Protein AF-A0A2E2W7J6-F1 (afdb_monomer)

Radius of gyration: 17.62 Å; Cα contacts (8 Å, |Δi|>4): 56; chains: 1; bounding box: 35×14×54 Å

pLDDT: mean 88.66, std 9.62, range [53.0, 96.81]

Solvent-accessible surface area (backbone atoms only — not comparable to full-atom values): 4272 Å² total; per-residue (Å²): 117,65,76,76,46,45,63,55,39,51,50,52,18,53,53,19,43,52,49,23,50,52,40,63,65,50,48,60,58,53,50,59,56,46,76,74,38,57,89,86,37,76,63,33,55,50,47,55,50,51,54,50,45,45,44,64,70,46,24,48,54,19,45,52,46,20,51,53,32,47,52,52,49,53,51,62,56,73,76,107

Structure (mmCIF, N/CA/C/O backbone):
data_AF-A0A2E2W7J6-F1
#
_entry.id   AF-A0A2E2W7J6-F1
#
loop_
_atom_site.group_PDB
_atom_site.id
_atom_site.type_symbol
_atom_site.label_atom_id
_atom_site.label_alt_id
_atom_site.label_comp_id
_atom_site.label_asym_id
_atom_site.label_entity_id
_atom_site.label_seq_id
_atom_site.pdbx_PDB_ins_code
_atom_site.Cartn_x
_a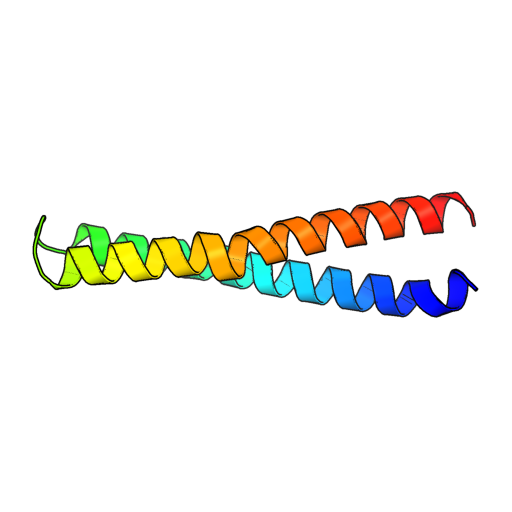tom_site.Cartn_y
_atom_site.Cartn_z
_atom_site.occupancy
_atom_site.B_iso_or_equiv
_atom_site.auth_seq_id
_atom_site.auth_comp_id
_atom_site.auth_asym_id
_atom_site.auth_atom_id
_atom_site.pdbx_PDB_model_num
ATOM 1 N N . MET A 1 1 ? 17.725 2.262 -25.641 1.00 53.00 1 MET A N 1
ATOM 2 C CA . MET A 1 1 ? 17.789 2.434 -24.171 1.00 53.00 1 MET A CA 1
ATOM 3 C C . MET A 1 1 ? 16.429 2.202 -23.497 1.00 53.00 1 MET A C 1
ATOM 5 O O . MET A 1 1 ? 16.379 1.406 -22.574 1.00 53.00 1 MET A O 1
ATOM 9 N N . ILE A 1 2 ? 15.320 2.776 -23.995 1.00 57.75 2 ILE A N 1
ATOM 10 C CA . ILE A 1 2 ? 13.961 2.606 -23.418 1.00 57.75 2 ILE A CA 1
ATOM 11 C C . ILE A 1 2 ? 13.400 1.174 -23.587 1.00 57.75 2 ILE A C 1
ATOM 13 O O . ILE A 1 2 ? 12.732 0.661 -22.696 1.00 57.75 2 ILE A O 1
ATOM 17 N N . LEU A 1 3 ? 13.748 0.470 -24.675 1.00 59.56 3 LEU A N 1
ATOM 18 C CA . LEU A 1 3 ? 13.324 -0.922 -24.920 1.00 59.56 3 LEU A CA 1
ATOM 19 C C . LEU A 1 3 ? 13.789 -1.908 -23.833 1.00 59.56 3 LEU A C 1
ATOM 21 O O . LEU A 1 3 ? 13.024 -2.786 -23.457 1.00 59.56 3 LEU A O 1
ATOM 25 N N . ALA A 1 4 ? 15.003 -1.731 -23.299 1.00 66.75 4 ALA A N 1
ATOM 26 C CA . ALA A 1 4 ? 15.542 -2.585 -22.236 1.00 66.75 4 ALA A CA 1
ATOM 27 C C . ALA A 1 4 ? 14.875 -2.322 -20.873 1.00 66.75 4 ALA A C 1
ATOM 29 O O . ALA A 1 4 ? 14.814 -3.211 -20.030 1.00 66.75 4 ALA A O 1
ATOM 30 N N . ALA A 1 5 ? 14.359 -1.108 -20.659 1.00 77.06 5 ALA A N 1
ATOM 31 C CA . ALA A 1 5 ? 13.652 -0.734 -19.437 1.00 77.06 5 ALA A CA 1
ATOM 32 C C . ALA A 1 5 ? 12.159 -1.097 -19.476 1.00 77.06 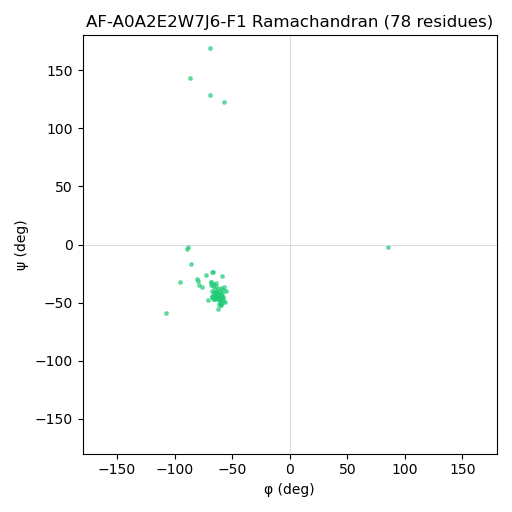5 ALA A C 1
ATOM 34 O O . ALA A 1 5 ? 11.521 -1.132 -18.430 1.00 77.06 5 ALA A O 1
ATOM 35 N N . TYR A 1 6 ? 11.596 -1.370 -20.656 1.00 83.31 6 TYR A N 1
ATOM 36 C CA . TYR A 1 6 ? 10.166 -1.624 -20.829 1.00 83.31 6 TYR A CA 1
ATOM 37 C C . TYR A 1 6 ? 9.681 -2.860 -20.054 1.00 83.31 6 TYR A C 1
ATOM 39 O O . TYR A 1 6 ? 8.673 -2.784 -19.353 1.00 83.31 6 TYR A O 1
ATOM 47 N N . ASP A 1 7 ? 10.415 -3.974 -20.110 1.00 86.31 7 ASP A N 1
ATOM 48 C CA . ASP A 1 7 ? 10.042 -5.187 -19.368 1.00 86.31 7 ASP A CA 1
ATOM 49 C C . ASP A 1 7 ? 10.179 -4.993 -17.852 1.00 86.31 7 ASP A C 1
ATOM 51 O O . ASP A 1 7 ? 9.337 -5.461 -17.083 1.00 86.31 7 ASP A O 1
ATOM 55 N N . TRP A 1 8 ? 11.176 -4.218 -17.416 1.00 88.94 8 TRP A N 1
ATOM 56 C CA . TRP A 1 8 ? 11.327 -3.818 -16.015 1.00 88.94 8 TRP A CA 1
ATOM 57 C C . TRP A 1 8 ? 10.189 -2.908 -15.543 1.00 88.94 8 TRP A C 1
ATOM 59 O O . TRP A 1 8 ? 9.628 -3.136 -14.474 1.00 88.94 8 TRP A O 1
ATOM 69 N N . LEU A 1 9 ? 9.799 -1.916 -16.347 1.00 89.88 9 LEU A N 1
ATOM 70 C CA . LEU A 1 9 ? 8.644 -1.050 -16.092 1.00 89.88 9 LEU A CA 1
ATOM 71 C C . LEU A 1 9 ? 7.354 -1.868 -15.993 1.00 89.88 9 LEU A C 1
ATOM 73 O O . LEU A 1 9 ? 6.563 -1.660 -15.074 1.00 89.88 9 LEU A O 1
ATOM 77 N N . ARG A 1 10 ? 7.167 -2.842 -16.893 1.00 89.50 10 ARG A N 1
ATOM 78 C CA . ARG A 1 10 ? 6.036 -3.776 -16.866 1.00 89.50 10 ARG A CA 1
ATOM 79 C C . ARG A 1 10 ? 6.027 -4.600 -15.580 1.00 89.50 10 ARG A C 1
ATOM 81 O O . ARG A 1 10 ? 4.985 -4.685 -14.933 1.00 89.50 10 ARG A O 1
ATOM 88 N N . ALA A 1 11 ? 7.166 -5.163 -15.183 1.00 93.69 11 ALA A N 1
ATOM 89 C CA . ALA A 1 11 ? 7.282 -5.937 -13.950 1.00 93.69 11 ALA A CA 1
ATOM 90 C C . ALA A 1 11 ? 6.976 -5.087 -12.703 1.00 93.69 11 ALA A C 1
ATOM 92 O O . ALA A 1 11 ? 6.181 -5.500 -11.859 1.00 93.69 11 ALA A O 1
ATOM 93 N N . LEU A 1 12 ? 7.541 -3.877 -12.610 1.00 93.94 12 LEU A N 1
ATOM 94 C CA . LEU A 1 12 ? 7.306 -2.955 -11.494 1.00 93.94 12 LEU A CA 1
ATOM 95 C C . LEU A 1 12 ? 5.855 -2.468 -11.430 1.00 93.94 12 LEU A C 1
ATOM 97 O O . LEU A 1 12 ? 5.295 -2.363 -10.336 1.00 93.94 12 LEU A O 1
ATOM 101 N N . HIS A 1 13 ? 5.224 -2.214 -12.579 1.00 93.88 13 HIS A N 1
ATOM 102 C CA . HIS A 1 13 ? 3.807 -1.871 -12.643 1.00 93.88 13 HIS A CA 1
ATOM 103 C C . HIS A 1 13 ? 2.943 -3.006 -12.087 1.00 93.88 13 HIS A C 1
ATOM 105 O O . HIS A 1 13 ? 2.152 -2.776 -11.176 1.00 93.88 13 HIS A O 1
ATOM 111 N N . ILE A 1 14 ? 3.143 -4.237 -12.572 1.00 9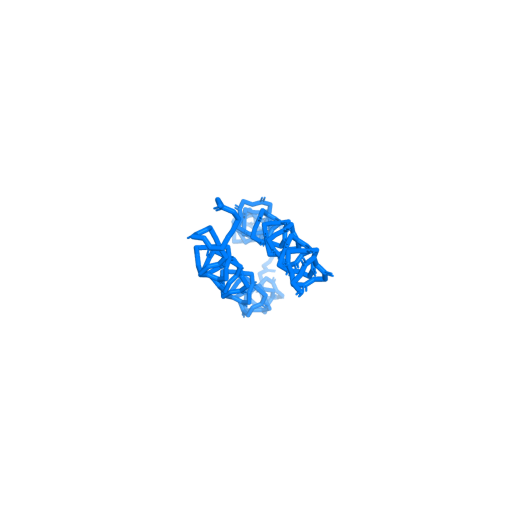5.19 14 ILE A N 1
ATOM 112 C CA . ILE A 1 14 ? 2.385 -5.411 -12.118 1.00 95.19 14 ILE A CA 1
ATOM 113 C C . ILE A 1 14 ? 2.583 -5.632 -10.614 1.00 95.19 14 ILE A C 1
ATOM 115 O O . ILE A 1 14 ? 1.605 -5.817 -9.892 1.00 95.19 14 ILE A O 1
ATOM 119 N N . LEU A 1 15 ? 3.822 -5.552 -10.118 1.00 96.12 15 LEU A N 1
ATOM 120 C CA . LEU A 1 15 ? 4.117 -5.686 -8.690 1.00 96.12 15 LEU A CA 1
ATOM 121 C C . LEU A 1 15 ? 3.380 -4.626 -7.856 1.00 96.12 15 LEU A C 1
ATOM 123 O O . LEU A 1 15 ? 2.778 -4.948 -6.831 1.00 96.12 15 LEU A O 1
ATOM 127 N N . SER A 1 16 ? 3.388 -3.374 -8.321 1.00 96.06 16 SER A N 1
ATOM 128 C CA . SER A 1 16 ? 2.706 -2.259 -7.653 1.00 96.06 16 SER A CA 1
ATOM 129 C C . SER A 1 16 ? 1.187 -2.450 -7.637 1.00 96.06 16 SER A C 1
ATOM 131 O O . SER A 1 16 ? 0.549 -2.217 -6.612 1.00 96.06 16 SER A O 1
ATOM 133 N N . VAL A 1 17 ? 0.605 -2.938 -8.738 1.00 96.44 17 VAL A N 1
ATOM 134 C CA . VAL A 1 17 ? -0.828 -3.253 -8.831 1.00 96.44 17 VAL A CA 1
ATOM 135 C C . VAL A 1 17 ? -1.204 -4.390 -7.881 1.00 96.44 17 VAL A C 1
ATOM 137 O O . VAL A 1 17 ? -2.186 -4.260 -7.156 1.00 96.44 17 VAL A O 1
ATOM 140 N N . ILE A 1 18 ? -0.418 -5.469 -7.814 1.00 96.19 18 ILE A N 1
ATOM 141 C CA . ILE A 1 18 ? -0.673 -6.586 -6.887 1.00 96.19 18 ILE A CA 1
ATOM 142 C C . ILE A 1 18 ? -0.620 -6.102 -5.433 1.00 96.19 18 ILE A C 1
ATOM 144 O O . ILE A 1 18 ? -1.518 -6.413 -4.650 1.00 96.19 18 ILE A O 1
ATOM 148 N N . ALA A 1 19 ? 0.388 -5.300 -5.074 1.00 94.25 19 ALA A N 1
ATOM 149 C CA . ALA A 1 19 ? 0.494 -4.714 -3.739 1.00 94.25 19 ALA A CA 1
ATOM 150 C C . ALA A 1 19 ? -0.706 -3.806 -3.413 1.00 94.25 19 ALA A C 1
ATOM 152 O O . ALA A 1 19 ? -1.240 -3.849 -2.301 1.00 94.25 19 ALA A O 1
ATOM 153 N N . TRP A 1 20 ? -1.175 -3.024 -4.389 1.00 95.81 20 TRP A N 1
ATOM 154 C CA . TRP A 1 20 ? -2.351 -2.176 -4.229 1.00 95.81 20 TRP A CA 1
ATOM 155 C C . TRP A 1 20 ? -3.635 -3.000 -4.047 1.00 95.81 20 TRP A C 1
ATOM 157 O O . TRP A 1 20 ? -4.405 -2.736 -3.119 1.00 95.81 20 TRP A O 1
ATOM 167 N N . MET A 1 21 ? -3.833 -4.047 -4.855 1.00 95.00 21 MET A N 1
ATOM 168 C CA . MET A 1 21 ? -4.974 -4.962 -4.736 1.00 95.00 21 MET A CA 1
ATOM 169 C C . MET A 1 21 ? -4.988 -5.701 -3.397 1.00 95.00 21 MET A C 1
ATOM 171 O O . MET A 1 21 ? -6.042 -5.811 -2.774 1.00 95.00 21 MET A O 1
ATOM 175 N N . ALA A 1 22 ? -3.832 -6.161 -2.913 1.00 93.69 22 ALA A N 1
ATOM 176 C CA . ALA A 1 22 ? -3.726 -6.791 -1.599 1.00 93.69 22 ALA A CA 1
ATOM 177 C C . ALA A 1 22 ? -4.179 -5.841 -0.476 1.00 93.69 22 ALA A C 1
ATOM 179 O O . ALA A 1 22 ? -4.924 -6.250 0.416 1.00 93.69 22 ALA A O 1
ATOM 180 N N . GLY A 1 23 ? -3.798 -4.559 -0.551 1.00 91.88 23 GLY A N 1
ATOM 181 C CA . GLY A 1 23 ? -4.263 -3.529 0.381 1.00 91.88 23 GLY A CA 1
ATOM 182 C C . GLY A 1 23 ? -5.782 -3.333 0.342 1.00 91.88 23 GLY A C 1
ATOM 183 O O . GLY A 1 23 ? -6.429 -3.342 1.391 1.00 91.88 23 GLY A O 1
ATOM 184 N N . LEU A 1 24 ? -6.358 -3.230 -0.860 1.00 92.12 24 LEU A N 1
ATOM 185 C CA . LEU A 1 24 ? -7.802 -3.060 -1.060 1.00 92.12 24 LEU A CA 1
ATOM 186 C C . LEU A 1 24 ? -8.623 -4.259 -0.572 1.00 92.12 24 LEU A C 1
ATOM 188 O O . LEU A 1 24 ? -9.734 -4.069 -0.092 1.00 92.12 24 LEU A O 1
ATOM 192 N N . LEU A 1 25 ? -8.093 -5.480 -0.669 1.00 92.62 25 LEU A N 1
ATOM 193 C CA . LEU A 1 25 ? -8.769 -6.690 -0.188 1.00 92.62 25 LEU A CA 1
ATOM 194 C C . LEU A 1 25 ? -8.631 -6.888 1.328 1.00 92.62 25 LEU A C 1
ATOM 196 O O . LEU A 1 25 ? -9.522 -7.455 1.959 1.00 92.62 25 LEU A O 1
ATOM 200 N N . TYR A 1 26 ? -7.536 -6.419 1.932 1.00 92.06 26 TYR A N 1
ATOM 201 C CA . TYR A 1 26 ? -7.304 -6.554 3.373 1.00 92.0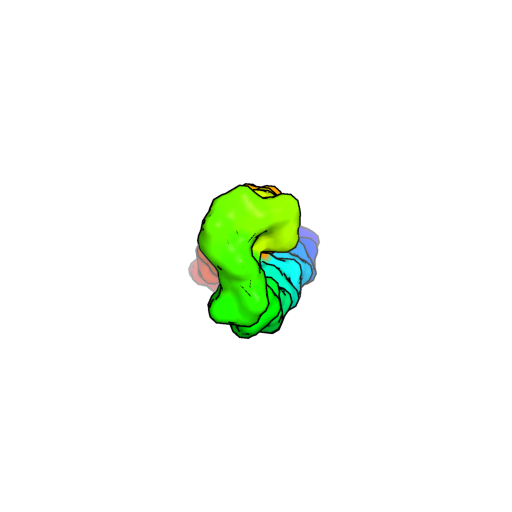6 26 TYR A CA 1
ATOM 202 C C . TYR A 1 26 ? -8.081 -5.516 4.201 1.00 92.06 26 TYR A C 1
ATOM 204 O O . TYR A 1 26 ? -8.519 -5.807 5.315 1.00 92.06 26 TYR A O 1
ATOM 212 N N . LEU A 1 27 ? -8.302 -4.318 3.652 1.00 90.88 27 LEU A N 1
ATOM 213 C CA . LEU A 1 27 ? -8.960 -3.211 4.349 1.00 90.88 27 LEU A CA 1
ATOM 214 C C . LEU A 1 27 ? -10.423 -3.506 4.779 1.00 90.88 27 LEU A C 1
ATOM 216 O O . LEU A 1 27 ? -10.730 -3.283 5.950 1.00 90.88 27 LEU A O 1
ATOM 220 N N . PRO A 1 28 ? -11.316 -4.070 3.933 1.00 90.62 28 PRO A N 1
ATOM 221 C CA . PRO A 1 28 ? -12.687 -4.410 4.327 1.00 90.62 28 PRO A CA 1
ATOM 222 C C . PRO A 1 28 ? -12.744 -5.365 5.517 1.00 90.62 28 PRO A C 1
ATOM 224 O O . PRO A 1 28 ? -13.596 -5.227 6.390 1.00 90.62 28 PRO A O 1
ATOM 227 N N . ARG A 1 29 ? -11.806 -6.316 5.581 1.00 90.81 29 ARG A N 1
ATOM 228 C CA . ARG A 1 29 ? -11.712 -7.266 6.690 1.00 90.81 29 ARG A CA 1
ATOM 229 C C . ARG A 1 29 ? -11.422 -6.554 8.012 1.00 90.81 29 ARG A C 1
ATOM 231 O O . ARG A 1 29 ? -12.033 -6.901 9.018 1.00 90.81 29 ARG A O 1
ATOM 238 N N . LEU A 1 30 ? -10.528 -5.562 8.015 1.00 90.69 30 LEU A N 1
ATOM 239 C CA . LEU A 1 30 ? -10.275 -4.740 9.204 1.00 90.69 30 LEU A CA 1
ATOM 240 C C . LEU A 1 30 ? -11.527 -3.969 9.628 1.00 90.69 30 LEU A C 1
ATOM 242 O O . LEU A 1 30 ? -11.863 -3.981 10.809 1.00 90.69 30 LEU A O 1
ATOM 246 N N . TYR A 1 31 ? -12.257 -3.388 8.672 1.00 91.06 31 TYR A N 1
ATOM 247 C CA . TYR A 1 31 ? -13.487 -2.651 8.966 1.00 91.06 31 TYR A CA 1
ATOM 248 C C . TYR A 1 31 ? -14.578 -3.523 9.589 1.00 91.06 31 TYR A C 1
ATOM 250 O O . TYR A 1 31 ? -15.239 -3.082 10.525 1.00 91.06 31 TYR A O 1
ATOM 258 N N . VAL A 1 32 ? -14.723 -4.778 9.153 1.00 92.50 32 VAL A N 1
ATOM 259 C CA . VAL A 1 32 ? -15.659 -5.723 9.789 1.00 92.50 32 VAL A CA 1
ATOM 260 C C . VAL A 1 32 ? -15.301 -5.954 11.261 1.00 92.50 32 VAL A C 1
ATOM 262 O O . VAL A 1 32 ? -16.189 -5.934 12.111 1.00 92.50 32 VAL A O 1
ATOM 265 N N . TYR A 1 33 ? -14.015 -6.122 11.590 1.00 90.38 33 TYR A N 1
ATOM 266 C CA . TYR A 1 33 ? -13.586 -6.261 12.988 1.00 90.38 33 TYR A CA 1
ATOM 267 C C . TYR A 1 33 ? -13.768 -4.967 13.792 1.00 90.38 33 TYR A C 1
ATOM 269 O O . TYR A 1 33 ? -14.078 -5.026 14.979 1.00 90.38 33 TYR A O 1
ATOM 277 N N . HIS A 1 34 ? -13.624 -3.807 13.152 1.00 90.25 34 HIS A N 1
ATOM 278 C CA . HIS A 1 34 ? -13.816 -2.505 13.786 1.00 90.25 34 HIS A CA 1
ATOM 279 C C . HIS A 1 34 ? -15.276 -2.262 14.166 1.00 90.25 34 HIS A C 1
ATOM 281 O O . HIS A 1 34 ? -15.542 -1.780 15.261 1.00 90.25 34 HIS A O 1
ATOM 287 N N . CYS A 1 35 ? -16.234 -2.654 13.320 1.00 89.56 35 CYS A N 1
ATOM 288 C CA . CYS A 1 35 ? -17.660 -2.542 13.641 1.00 89.56 35 CYS A CA 1
ATOM 289 C C . CYS A 1 35 ? -18.057 -3.307 14.914 1.00 89.56 35 CYS A C 1
ATOM 291 O O . CYS A 1 35 ? -19.026 -2.931 15.566 1.00 89.56 35 CYS A O 1
ATOM 293 N N . GLY A 1 36 ? -17.328 -4.373 15.261 1.00 86.25 36 GLY A N 1
ATOM 294 C CA . GLY A 1 36 ? -17.545 -5.146 16.485 1.00 86.25 36 GLY A CA 1
ATOM 295 C C . GLY A 1 36 ? -16.769 -4.646 17.709 1.00 86.25 36 GLY A C 1
ATOM 296 O O . GLY A 1 36 ? -16.925 -5.221 18.783 1.00 86.25 36 GLY A O 1
ATOM 297 N N . ALA A 1 37 ? -15.917 -3.626 17.570 1.00 88.94 37 ALA A N 1
ATOM 298 C CA . ALA A 1 37 ? -15.112 -3.098 18.667 1.00 88.94 37 ALA A CA 1
ATOM 299 C C . ALA A 1 37 ? -15.877 -2.032 19.468 1.00 88.94 37 ALA A C 1
ATOM 301 O O . ALA A 1 37 ? -16.604 -1.210 18.910 1.00 88.94 37 ALA A O 1
ATOM 302 N N . GLU A 1 38 ? -15.680 -2.015 20.787 1.00 88.00 38 GLU A N 1
ATOM 303 C CA . GLU A 1 38 ? -16.276 -0.995 21.649 1.00 88.00 38 GLU A CA 1
ATOM 304 C C . GLU A 1 38 ? -15.632 0.382 21.383 1.00 88.00 38 GLU A C 1
ATOM 306 O O . GLU A 1 38 ? -14.396 0.496 21.406 1.00 88.00 38 GLU A O 1
ATOM 311 N N . PRO A 1 39 ? -16.428 1.441 21.131 1.00 84.88 39 PRO A N 1
ATOM 312 C CA . PRO A 1 39 ? -15.899 2.765 20.824 1.00 84.88 39 PRO A CA 1
ATOM 313 C C . PRO A 1 39 ? -14.98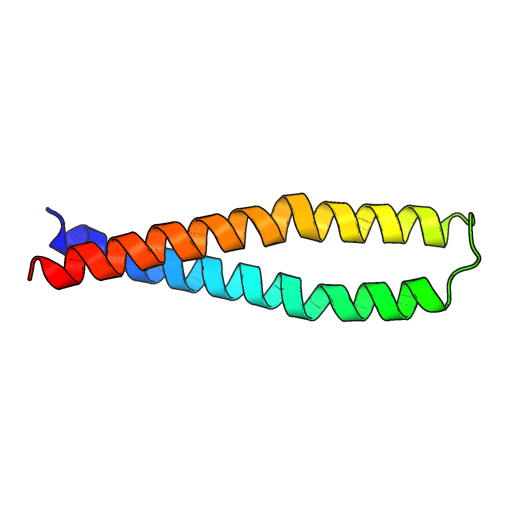3 3.289 21.936 1.00 84.88 39 PRO A C 1
ATOM 315 O O . PRO A 1 39 ? -15.394 3.427 23.085 1.00 84.88 39 PRO A O 1
ATOM 318 N N . GLY A 1 40 ? -13.736 3.623 21.595 1.00 84.62 40 GLY A N 1
ATOM 319 C CA . GLY A 1 40 ? -12.761 4.145 22.556 1.00 84.62 40 GLY A CA 1
ATOM 320 C C . GLY A 1 40 ? -11.987 3.085 23.347 1.00 84.62 40 GLY A C 1
ATOM 321 O O . GLY A 1 40 ? -11.074 3.460 24.088 1.00 84.62 40 GLY A O 1
ATOM 322 N N . GLY A 1 41 ? -12.282 1.796 23.149 1.00 89.75 41 GLY A N 1
ATOM 323 C CA . GLY A 1 41 ? -11.503 0.692 23.705 1.00 89.75 41 GLY A CA 1
ATOM 324 C C . GLY A 1 41 ? -10.104 0.545 23.084 1.00 89.75 41 GLY A C 1
ATOM 325 O O . GLY A 1 41 ? -9.767 1.139 22.056 1.00 89.75 41 GLY A O 1
ATOM 326 N N . GLU A 1 42 ? -9.273 -0.299 23.697 1.00 88.75 42 GLU A N 1
ATOM 327 C CA . GLU A 1 42 ? -7.916 -0.635 23.221 1.00 88.75 42 GLU A CA 1
ATOM 328 C C . GLU A 1 42 ? -7.922 -1.215 21.790 1.00 88.75 42 GLU A C 1
ATOM 330 O O . GLU A 1 42 ? -7.070 -0.880 20.957 1.00 88.75 42 GLU A O 1
ATOM 335 N N . LEU A 1 43 ? -8.925 -2.047 21.478 1.00 88.62 43 LEU A N 1
ATOM 336 C CA . LEU A 1 43 ? -9.087 -2.684 20.168 1.00 88.62 43 LEU A CA 1
ATOM 337 C C . LEU A 1 43 ? -9.425 -1.662 19.072 1.00 88.62 43 LEU A C 1
ATOM 339 O O . LEU A 1 43 ? -8.804 -1.684 18.013 1.00 88.62 43 LEU A O 1
ATOM 343 N N . ASP A 1 44 ? -10.338 -0.726 19.347 1.00 90.38 44 ASP A N 1
ATOM 344 C CA . ASP A 1 44 ? -10.723 0.365 18.438 1.00 90.38 44 ASP A CA 1
ATOM 345 C C . ASP A 1 44 ? -9.510 1.234 18.057 1.00 90.38 44 ASP A C 1
ATOM 347 O O . ASP A 1 44 ? -9.249 1.505 16.882 1.00 90.38 44 ASP A O 1
ATOM 351 N N . ARG A 1 45 ? -8.686 1.603 19.045 1.00 90.75 45 ARG A N 1
ATOM 352 C CA . ARG A 1 45 ? -7.454 2.376 18.810 1.00 90.75 45 ARG A CA 1
ATOM 353 C C . ARG A 1 45 ? -6.443 1.605 17.967 1.00 90.75 45 ARG A C 1
ATOM 355 O O . ARG A 1 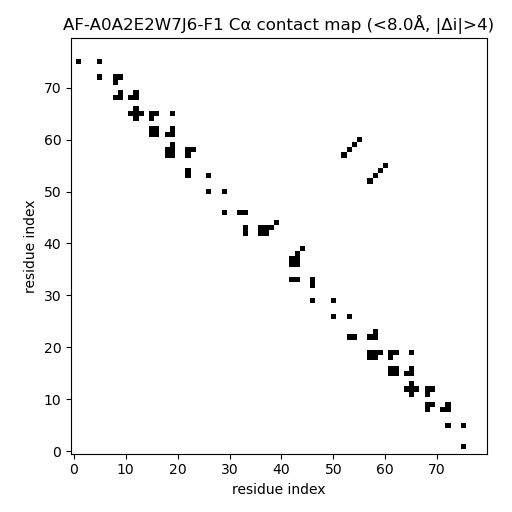45 ? -5.834 2.176 17.057 1.00 90.75 45 ARG A O 1
ATOM 362 N N . THR A 1 46 ? -6.279 0.316 18.252 1.00 91.38 46 THR A N 1
ATOM 363 C CA . THR A 1 46 ? -5.357 -0.557 17.518 1.00 91.38 46 THR A CA 1
ATOM 364 C C . THR A 1 46 ? -5.794 -0.736 16.066 1.00 91.38 46 THR A C 1
ATOM 366 O O . THR A 1 46 ? -4.974 -0.574 15.161 1.00 91.38 46 THR A O 1
ATOM 369 N N . LEU A 1 47 ? -7.081 -0.993 15.824 1.00 92.31 47 LEU A N 1
ATOM 370 C CA . LEU A 1 47 ? -7.634 -1.154 14.479 1.00 92.31 47 LEU A CA 1
ATOM 371 C C . LEU A 1 47 ? -7.522 0.140 13.666 1.00 92.31 47 LEU A C 1
ATOM 373 O O . LEU A 1 47 ? -6.989 0.112 12.558 1.00 92.31 47 LEU A O 1
ATOM 377 N N . LYS A 1 48 ? -7.858 1.300 14.250 1.00 91.12 48 LYS A N 1
ATOM 378 C CA . LYS A 1 48 ? -7.650 2.617 13.615 1.00 91.12 48 LYS A CA 1
ATOM 379 C C . LYS A 1 48 ? -6.198 2.848 13.202 1.00 91.12 48 LYS A C 1
ATOM 381 O O . LYS A 1 48 ? -5.928 3.424 12.144 1.00 91.12 48 LYS A O 1
ATOM 386 N N . LEU A 1 49 ? -5.244 2.429 14.034 1.00 93.56 49 LEU A N 1
ATOM 387 C CA . LEU A 1 49 ? -3.822 2.541 13.719 1.00 93.56 49 LEU A CA 1
ATOM 388 C C . LEU A 1 49 ? -3.431 1.614 12.562 1.00 93.56 49 LEU A C 1
ATOM 390 O O . LEU A 1 49 ? -2.717 2.048 11.656 1.00 93.56 49 LEU A O 1
ATOM 394 N N . GLN A 1 50 ? -3.894 0.363 12.580 1.00 92.56 50 GLN A N 1
ATOM 395 C CA . GLN A 1 50 ? -3.618 -0.612 11.526 1.00 92.56 50 GLN A CA 1
ATOM 396 C C . GLN A 1 50 ? -4.216 -0.183 10.180 1.00 92.56 50 GLN A C 1
ATOM 398 O O . GLN A 1 50 ? -3.498 -0.190 9.182 1.00 92.56 50 GLN A O 1
ATOM 403 N N . GLU A 1 51 ? -5.465 0.287 10.155 1.00 93.81 51 GLU A N 1
ATOM 404 C CA . GLU A 1 51 ? -6.125 0.827 8.958 1.00 93.81 51 GLU A CA 1
ATOM 405 C C . GLU A 1 51 ? -5.341 2.006 8.375 1.00 93.81 51 GLU A C 1
ATOM 407 O O . GLU A 1 51 ? -5.013 2.028 7.189 1.00 93.81 51 GLU A O 1
ATOM 412 N N . ARG A 1 52 ? -4.964 2.979 9.217 1.00 93.25 52 ARG A N 1
ATOM 413 C CA . ARG A 1 52 ? -4.201 4.158 8.777 1.00 93.25 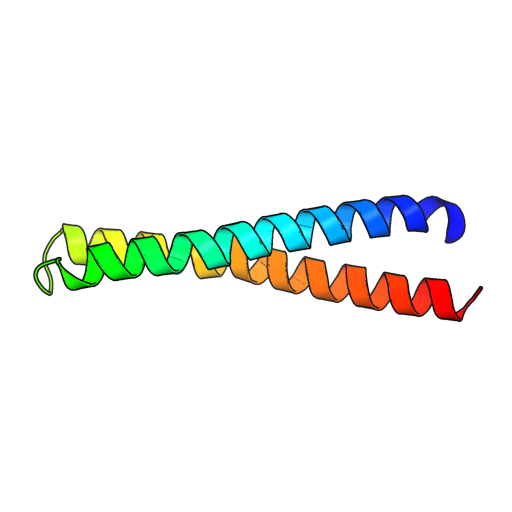52 ARG A CA 1
ATOM 414 C C . ARG A 1 52 ? -2.828 3.792 8.231 1.00 93.25 52 ARG A C 1
ATOM 416 O O . ARG A 1 52 ? -2.398 4.389 7.245 1.00 93.25 52 ARG A O 1
ATOM 423 N N . ARG A 1 53 ? -2.131 2.849 8.870 1.00 93.44 53 ARG A N 1
ATOM 424 C CA . ARG A 1 53 ? -0.819 2.374 8.413 1.00 93.44 53 ARG A CA 1
ATOM 425 C C . ARG A 1 53 ? -0.944 1.637 7.087 1.00 93.44 53 ARG A C 1
ATOM 427 O O . ARG A 1 53 ? -0.198 1.956 6.171 1.00 93.44 53 ARG A O 1
ATOM 434 N N . LEU A 1 54 ? -1.911 0.732 6.956 1.00 91.75 54 LEU A N 1
ATOM 435 C CA . LEU A 1 54 ? -2.177 0.023 5.707 1.00 91.75 54 LEU A CA 1
ATOM 436 C C . LEU A 1 54 ? -2.438 1.009 4.561 1.00 91.75 54 LEU A C 1
ATOM 438 O O . LEU A 1 54 ? -1.793 0.927 3.518 1.00 91.75 54 LEU A O 1
ATOM 442 N N . LEU A 1 55 ? -3.319 1.987 4.784 1.00 91.81 55 LEU A N 1
ATOM 443 C CA . LEU A 1 55 ? -3.654 3.004 3.790 1.00 91.81 55 LEU A CA 1
ATOM 444 C C . LEU A 1 55 ? -2.445 3.868 3.417 1.00 91.81 55 LEU A C 1
ATOM 446 O O . LEU A 1 55 ? -2.088 3.960 2.246 1.00 91.81 55 LEU A O 1
ATOM 450 N N . LYS A 1 56 ? -1.790 4.497 4.400 1.00 91.75 56 LYS A N 1
ATOM 451 C CA . LYS A 1 56 ? -0.729 5.478 4.125 1.00 91.75 56 LYS A CA 1
ATOM 452 C C . LYS A 1 56 ? 0.598 4.856 3.705 1.00 91.75 56 LYS A C 1
ATOM 454 O O . LYS A 1 56 ? 1.294 5.464 2.902 1.00 91.75 56 LYS A O 1
ATOM 459 N N . ILE A 1 57 ? 0.970 3.709 4.269 1.00 91.81 57 ILE A N 1
ATOM 460 C CA . ILE A 1 57 ? 2.311 3.126 4.100 1.00 91.81 57 ILE A CA 1
ATOM 461 C C . ILE A 1 57 ? 2.334 2.099 2.971 1.00 91.81 57 ILE A C 1
ATOM 463 O O . ILE A 1 57 ? 3.353 1.972 2.306 1.00 91.81 57 ILE A O 1
ATOM 467 N N . ILE A 1 58 ? 1.238 1.372 2.743 1.00 91.19 58 ILE A N 1
ATOM 468 C CA . ILE A 1 58 ? 1.205 0.300 1.740 1.00 91.19 58 ILE A CA 1
ATOM 469 C C . ILE A 1 58 ? 0.382 0.744 0.534 1.00 91.19 58 ILE A C 1
ATOM 471 O O . ILE A 1 58 ? 0.894 0.819 -0.579 1.00 91.19 58 ILE A O 1
ATOM 475 N N . MET A 1 59 ? -0.885 1.089 0.754 1.00 94.06 59 MET A N 1
ATOM 476 C CA . MET A 1 59 ? -1.848 1.263 -0.331 1.00 94.06 59 MET A CA 1
ATOM 477 C C . MET A 1 59 ? -1.587 2.519 -1.169 1.00 94.06 59 MET A C 1
ATOM 479 O O . MET A 1 59 ? -1.540 2.439 -2.393 1.00 94.06 59 MET A O 1
ATOM 483 N N . ASN A 1 60 ? -1.367 3.668 -0.527 1.00 93.81 60 ASN A N 1
ATOM 484 C CA . ASN A 1 60 ? -1.101 4.935 -1.211 1.00 93.81 60 ASN A CA 1
ATOM 485 C C . ASN A 1 60 ? 0.179 4.910 -2.067 1.00 93.81 60 ASN A C 1
ATOM 487 O O . ASN A 1 60 ? 0.095 5.268 -3.241 1.00 93.81 60 ASN A O 1
ATOM 491 N N . PRO A 1 61 ? 1.355 4.489 -1.558 1.00 94.62 61 PRO A N 1
ATOM 492 C CA . PRO A 1 61 ? 2.551 4.430 -2.394 1.00 94.62 61 PRO A CA 1
ATOM 493 C C . PRO A 1 61 ? 2.441 3.368 -3.492 1.00 94.62 61 PRO A C 1
ATOM 495 O O . PRO A 1 61 ? 2.887 3.630 -4.606 1.00 94.62 61 PRO A O 1
ATOM 498 N N . ALA A 1 62 ? 1.796 2.222 -3.234 1.00 95.19 62 ALA A N 1
ATOM 499 C CA . ALA A 1 62 ? 1.552 1.213 -4.267 1.00 95.19 62 ALA A CA 1
ATOM 500 C C . ALA A 1 62 ? 0.641 1.741 -5.388 1.00 95.19 62 ALA A C 1
ATOM 502 O O . ALA A 1 62 ? 0.935 1.536 -6.563 1.00 95.19 62 ALA A O 1
ATOM 503 N N . MET A 1 63 ? -0.417 2.482 -5.040 1.00 96.62 63 MET A N 1
ATOM 504 C CA . MET A 1 63 ? -1.285 3.165 -6.004 1.00 96.62 63 MET A CA 1
ATOM 505 C C . MET A 1 63 ? -0.489 4.163 -6.852 1.00 96.62 63 MET A C 1
ATOM 507 O O . MET A 1 63 ? -0.569 4.128 -8.078 1.00 96.62 63 MET A O 1
ATOM 511 N N . ILE A 1 64 ? 0.292 5.040 -6.212 1.00 96.81 64 ILE A N 1
ATOM 512 C CA . ILE A 1 64 ? 1.098 6.053 -6.906 1.00 96.81 64 ILE A CA 1
ATOM 513 C C . ILE A 1 64 ? 2.090 5.378 -7.861 1.00 96.81 64 ILE A C 1
ATOM 515 O O . ILE A 1 64 ? 2.168 5.751 -9.029 1.00 96.81 64 ILE A O 1
ATOM 519 N N . ALA A 1 65 ? 2.802 4.349 -7.396 1.00 95.62 65 ALA A N 1
ATOM 520 C CA . ALA A 1 65 ? 3.745 3.595 -8.213 1.00 95.62 65 ALA A CA 1
ATOM 521 C C . ALA A 1 65 ? 3.054 2.898 -9.398 1.00 95.62 65 ALA A C 1
ATOM 523 O O . ALA A 1 65 ? 3.533 2.990 -10.528 1.00 95.62 65 ALA A O 1
ATOM 524 N N . ALA A 1 66 ? 1.894 2.271 -9.173 1.00 95.88 66 ALA A N 1
ATOM 525 C CA . ALA A 1 66 ? 1.109 1.645 -10.233 1.00 95.88 66 ALA A CA 1
ATOM 526 C C . ALA A 1 66 ? 0.724 2.661 -11.320 1.00 95.88 66 ALA A C 1
ATOM 528 O O . ALA A 1 66 ? 0.947 2.398 -12.501 1.00 95.88 66 ALA A O 1
ATOM 529 N N . TRP A 1 67 ? 0.226 3.840 -10.942 1.00 95.75 67 TRP A N 1
ATOM 530 C CA . TRP A 1 67 ? -0.115 4.896 -11.898 1.00 95.75 67 TRP A CA 1
ATOM 531 C C . TRP A 1 67 ? 1.104 5.437 -12.644 1.00 95.75 67 TRP A C 1
ATOM 533 O O . TRP A 1 67 ? 1.062 5.532 -13.868 1.00 95.75 67 TRP A O 1
ATOM 543 N N . ILE A 1 68 ? 2.201 5.737 -11.944 1.00 95.50 68 ILE A N 1
ATOM 544 C CA . ILE A 1 68 ? 3.426 6.253 -12.572 1.00 95.50 68 ILE A CA 1
ATOM 545 C C . ILE A 1 68 ? 3.968 5.247 -13.590 1.00 95.50 68 ILE A C 1
ATOM 547 O O . ILE A 1 68 ? 4.175 5.600 -14.750 1.00 95.50 68 ILE A O 1
ATOM 551 N N . PHE A 1 69 ? 4.153 3.984 -13.198 1.00 93.38 69 PHE A N 1
ATOM 552 C CA . PHE A 1 69 ? 4.673 2.967 -14.112 1.00 93.38 69 PHE A CA 1
ATOM 553 C C . PHE A 1 69 ? 3.697 2.657 -15.252 1.00 93.38 69 PHE A C 1
ATOM 555 O O . PHE A 1 69 ? 4.137 2.424 -16.374 1.00 93.38 69 PHE A O 1
ATOM 562 N N . GLY A 1 70 ? 2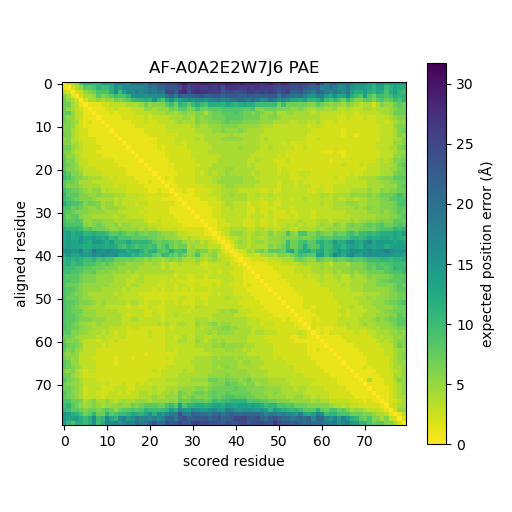.386 2.713 -15.002 1.00 92.25 70 GLY A N 1
ATOM 563 C CA . GLY A 1 70 ? 1.362 2.531 -16.031 1.00 92.25 70 GLY A CA 1
ATOM 564 C C . GLY A 1 70 ? 1.396 3.637 -17.087 1.00 92.25 70 GLY A C 1
ATOM 565 O O . GLY A 1 70 ? 1.418 3.350 -18.281 1.00 92.25 70 GLY A O 1
ATOM 566 N N . LEU A 1 71 ? 1.480 4.901 -16.663 1.00 92.62 71 LEU A N 1
ATOM 567 C CA . LEU A 1 71 ? 1.580 6.046 -17.574 1.00 92.62 71 LEU A CA 1
ATOM 568 C C . LEU A 1 71 ? 2.893 6.030 -18.368 1.00 92.62 71 LEU A C 1
ATOM 570 O O . LEU A 1 71 ? 2.880 6.272 -19.574 1.00 92.62 71 LEU A O 1
ATOM 574 N N . LEU A 1 72 ? 4.011 5.675 -17.728 1.00 89.62 72 LEU A N 1
ATOM 575 C CA . LEU A 1 72 ? 5.299 5.505 -18.410 1.00 89.62 72 LEU A CA 1
ATOM 576 C C . LEU A 1 72 ? 5.267 4.361 -19.438 1.00 89.62 72 LEU A C 1
ATOM 578 O O . LEU A 1 72 ? 5.867 4.472 -20.509 1.00 89.62 72 LEU A O 1
ATOM 582 N N . LEU A 1 73 ? 4.546 3.271 -19.159 1.00 88.88 73 LEU A N 1
ATOM 583 C CA . LEU A 1 73 ? 4.337 2.185 -20.122 1.00 88.88 73 LEU A CA 1
ATOM 584 C C . LEU A 1 73 ? 3.506 2.633 -21.324 1.00 88.88 73 LEU A C 1
ATOM 586 O O . LEU A 1 73 ? 3.852 2.283 -22.449 1.00 88.88 73 LEU A O 1
ATOM 590 N N . VAL A 1 74 ? 2.447 3.417 -21.108 1.00 88.94 74 VAL A N 1
ATOM 591 C CA . VAL A 1 74 ? 1.639 3.978 -22.203 1.00 88.94 74 VAL A CA 1
ATOM 592 C C . VAL A 1 74 ? 2.486 4.909 -23.069 1.00 88.94 74 VAL A C 1
ATOM 594 O O . VAL A 1 74 ? 2.488 4.757 -24.286 1.00 88.94 74 VAL A O 1
ATOM 597 N N . TRP A 1 75 ? 3.260 5.807 -22.453 1.00 86.12 75 TRP A N 1
ATOM 598 C CA . TRP A 1 75 ? 4.155 6.718 -23.170 1.00 86.12 75 TRP A CA 1
ATOM 599 C C . TRP A 1 75 ? 5.218 5.969 -23.985 1.00 86.12 75 TRP A C 1
ATOM 601 O O . TRP A 1 75 ? 5.365 6.198 -25.179 1.00 86.12 75 TRP A O 1
ATOM 611 N N . SER A 1 76 ? 5.916 5.009 -23.370 1.00 82.19 76 SER A N 1
ATOM 612 C CA . SER A 1 76 ? 6.950 4.220 -24.060 1.00 82.19 76 SER A CA 1
ATOM 613 C C . SER A 1 76 ? 6.406 3.297 -25.155 1.00 82.19 76 SER A C 1
ATOM 615 O O . SER A 1 76 ? 7.155 2.921 -26.053 1.00 82.19 76 SER A O 1
ATOM 617 N N . ASN A 1 77 ? 5.129 2.911 -25.084 1.00 79.06 77 ASN A N 1
ATOM 618 C CA . ASN A 1 77 ? 4.457 2.184 -26.157 1.00 79.06 77 ASN A CA 1
ATOM 619 C C . ASN A 1 77 ? 4.022 3.127 -27.291 1.00 79.06 77 ASN A C 1
ATOM 621 O O . ASN A 1 77 ? 4.097 2.743 -28.446 1.00 79.06 77 ASN A O 1
ATOM 625 N N . ALA A 1 78 ? 3.617 4.361 -26.979 1.00 71.94 78 ALA A N 1
ATOM 626 C CA . ALA A 1 78 ? 3.233 5.357 -27.982 1.00 71.94 78 ALA A CA 1
ATOM 627 C C . ALA A 1 78 ? 4.407 5.846 -28.857 1.00 71.94 78 ALA A C 1
ATOM 629 O O . ALA A 1 78 ? 4.178 6.327 -29.960 1.00 71.94 78 ALA A O 1
ATOM 630 N N . GLU A 1 79 ? 5.648 5.734 -28.373 1.00 60.16 79 GLU A N 1
ATOM 631 C CA . GLU A 1 79 ? 6.871 6.068 -29.125 1.00 60.16 79 GLU A CA 1
ATOM 632 C C . GLU A 1 79 ? 7.439 4.899 -29.965 1.00 60.16 79 GLU A C 1
ATOM 634 O O . GLU A 1 79 ? 8.460 5.080 -30.634 1.00 60.16 79 GLU A O 1
ATOM 639 N N . ARG A 1 80 ? 6.831 3.702 -29.916 1.00 55.31 80 ARG A N 1
ATOM 640 C CA . ARG A 1 80 ? 7.173 2.559 -30.786 1.00 55.31 80 ARG A CA 1
ATOM 641 C C . ARG A 1 80 ? 6.325 2.556 -32.051 1.00 55.31 80 ARG A C 1
ATOM 643 O O . ARG A 1 80 ? 6.892 2.157 -33.091 1.00 55.31 80 ARG A O 1
#

Foldseek 3Di:
DVVVCLVVLVVQLVVLVVQQVVLVVVLVVLVVVLVVDDPPDPSVVVSVVVNVCS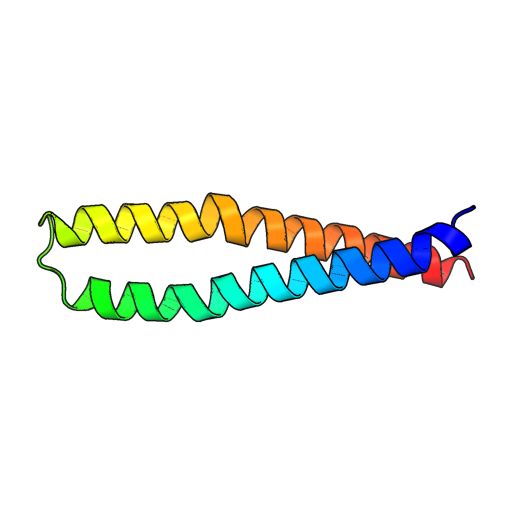VPVGNVVSVVSNVVSVVVNVVSVVVD

Secondary structure (DSSP, 8-state):
-HHHHHHHHHHHHHHHHHHHHHHHHHHHHHHHHHHTSPTTSHHHHHHHHHHHHIIIIIIHHHHHHHHHHHHHHHHHHHT-

Nearest PDB structures (foldseek):
  5wkq-assembly1_A  TM=9.233E-01  e=2.109E+00  Shigella flexneri
  5n72-assembly1_A-2  TM=4.663E-01  e=1.547E+00  Legionella pneumophila
  5n6x-assembly1_A  TM=4.645E-01  e=1.646E+00  Legionella pneumophila
  3m3w-assembly1_A  TM=4.321E-01  e=9.958E+00  Mus musculus

Sequence (80 aa):
MILAAYDWLRALHILSVIAWMAGLLYLPRLYVYHCGAEPGGELDRTLKLQERRLLKIIMNPAMIAAWIFGLLLVWSNAER

Mean predicted aligned error: 5.37 Å